Protein AF-A0A438FRX2-F1 (afdb_monomer_lite)

Radius of gyration: 39.63 Å; chains: 1; bounding box: 83×48×105 Å

Foldseek 3Di:
DPDPCLVVDDPVVNVVVVVVVVVVVVVPPDDPPVPVPDPDDDDDDDDDDDPDPVVVVVVVVVVVVVVVVVVVVVVVVVVVVVVVPPPPPQQQQPPPSHSPDHVVPDPCVVVVVVVVVVVVVVVPPDDDDPPPPPPPPPDPVQCPPPVDDDDDDDD

Sequence (155 aa):
MCGEDFMSKNPKEAMDFLNYVAKVSRGWDEPNVREVGRMKSQPNAKSGMYVLNEDMDIKAKVVATARRLEELEMKKVQEVQAISETPVQAMPCSICQCYEHLVDECPTIPTVREMFGDQANVIGQFKPNNNASYGKTYNSNWRNHPNFSWKSKPP

Organism: Vitis vinifera (NCBI:txid29760)

pLDDT: mean 70.82, std 16.23, range [41.81, 96.75]

Structure (mmCIF, N/CA/C/O backbone):
data_AF-A0A438FRX2-F1
#
_entry.id   AF-A0A438FRX2-F1
#
loop_
_atom_site.group_PDB
_atom_site.id
_atom_site.type_symbol
_atom_site.label_atom_id
_atom_site.label_alt_id
_atom_site.label_comp_id
_atom_site.label_asym_id
_atom_site.label_entity_id
_atom_site.label_seq_id
_atom_site.pdbx_PDB_ins_code
_atom_site.Cartn_x
_atom_site.Cartn_y
_atom_site.Cartn_z
_atom_site.occupancy
_atom_site.B_iso_or_equiv
_atom_site.auth_seq_id
_atom_site.auth_comp_id
_atom_site.auth_asym_id
_atom_site.auth_atom_id
_atom_site.pdbx_PDB_model_num
ATOM 1 N N . MET A 1 1 ? 28.185 4.709 -7.072 1.00 50.03 1 MET A N 1
ATOM 2 C CA . MET A 1 1 ? 28.459 3.269 -6.890 1.00 50.03 1 MET A CA 1
ATOM 3 C C . MET A 1 1 ? 28.938 3.048 -5.466 1.00 50.03 1 MET A C 1
ATOM 5 O O . MET A 1 1 ? 30.134 3.046 -5.227 1.00 50.03 1 MET A O 1
ATOM 9 N N . CYS A 1 2 ? 28.016 2.898 -4.523 1.00 54.47 2 CYS A N 1
ATOM 10 C CA . CYS A 1 2 ? 28.329 2.315 -3.221 1.00 54.47 2 CYS A CA 1
ATOM 11 C C . CYS A 1 2 ? 27.453 1.073 -3.121 1.00 54.47 2 CYS A C 1
ATOM 13 O O . CYS A 1 2 ? 26.373 1.116 -2.546 1.00 54.47 2 CYS A O 1
ATOM 15 N N . GLY A 1 3 ? 27.874 0.021 -3.832 1.00 55.25 3 GLY A N 1
ATOM 16 C CA . GLY A 1 3 ? 27.325 -1.313 -3.623 1.00 55.25 3 GLY A CA 1
ATOM 17 C C . GLY A 1 3 ? 27.650 -1.723 -2.193 1.00 55.25 3 GLY A C 1
ATOM 18 O O . GLY A 1 3 ? 28.761 -1.477 -1.725 1.00 55.25 3 GLY A O 1
ATOM 19 N N . GLU A 1 4 ? 26.657 -2.276 -1.516 1.00 58.38 4 GLU A N 1
ATOM 20 C CA . GLU A 1 4 ? 26.483 -2.403 -0.062 1.00 58.38 4 GLU A CA 1
ATOM 21 C C . GLU A 1 4 ? 27.557 -3.214 0.696 1.00 58.38 4 GLU A C 1
ATOM 23 O O . GLU A 1 4 ? 27.390 -3.506 1.873 1.00 58.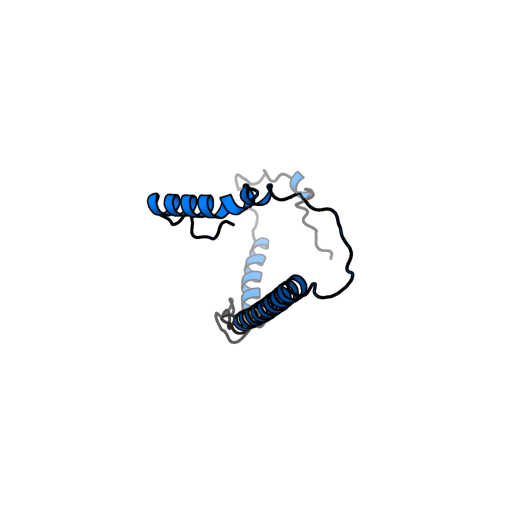38 4 GLU A O 1
ATOM 28 N N . ASP A 1 5 ? 28.686 -3.545 0.070 1.00 70.00 5 ASP A N 1
ATOM 29 C CA . ASP A 1 5 ? 29.664 -4.511 0.576 1.00 70.00 5 ASP A CA 1
ATOM 30 C C . ASP A 1 5 ? 31.090 -3.941 0.728 1.00 70.00 5 ASP A C 1
ATOM 32 O O . ASP A 1 5 ? 32.059 -4.684 0.830 1.00 70.00 5 ASP A O 1
ATOM 36 N N . PHE A 1 6 ? 31.280 -2.616 0.701 1.00 75.06 6 PHE A N 1
ATOM 37 C CA . PHE A 1 6 ? 32.601 -2.033 1.001 1.00 75.06 6 PHE A CA 1
ATOM 38 C C . PHE A 1 6 ? 32.855 -1.931 2.512 1.00 75.06 6 PHE A C 1
ATOM 40 O O . PHE A 1 6 ? 33.940 -2.259 2.982 1.00 75.06 6 PHE A O 1
ATOM 47 N N . MET A 1 7 ? 31.840 -1.516 3.277 1.00 77.06 7 MET A N 1
ATOM 48 C CA . MET A 1 7 ? 31.951 -1.264 4.724 1.00 77.06 7 MET A CA 1
ATOM 49 C C . MET A 1 7 ? 32.064 -2.552 5.562 1.00 77.06 7 MET A C 1
ATOM 51 O O . MET A 1 7 ? 32.405 -2.490 6.738 1.00 77.06 7 MET A O 1
ATOM 55 N N . SER A 1 8 ? 31.789 -3.708 4.958 1.00 84.88 8 SER A N 1
ATOM 56 C CA . SER A 1 8 ? 31.920 -5.060 5.519 1.00 84.88 8 SER A CA 1
ATOM 57 C C . SER A 1 8 ? 33.310 -5.679 5.303 1.00 84.88 8 SER A C 1
ATOM 59 O O . SER A 1 8 ? 33.594 -6.735 5.870 1.00 84.88 8 SER A O 1
ATOM 61 N N . LYS A 1 9 ? 34.187 -5.058 4.498 1.00 83.81 9 LYS A N 1
ATOM 62 C CA . LYS A 1 9 ? 35.515 -5.604 4.169 1.00 83.81 9 LYS A CA 1
ATOM 63 C C . LYS A 1 9 ? 36.529 -5.326 5.266 1.00 83.81 9 LYS A C 1
ATOM 65 O O . LYS A 1 9 ? 36.537 -4.265 5.888 1.00 83.81 9 LYS A O 1
ATOM 70 N N . ASN A 1 10 ? 37.451 -6.265 5.457 1.00 89.81 10 ASN A N 1
ATOM 71 C CA . ASN A 1 10 ? 38.614 -6.008 6.298 1.00 89.81 10 ASN A CA 1
ATOM 72 C C . ASN A 1 10 ? 39.563 -4.989 5.620 1.00 89.81 10 ASN A C 1
ATOM 74 O O . ASN A 1 10 ? 39.489 -4.783 4.405 1.00 89.81 10 ASN A O 1
ATOM 78 N N . PRO A 1 11 ? 40.485 -4.352 6.366 1.00 88.00 11 PRO A N 1
ATOM 79 C CA . PRO A 1 11 ? 41.326 -3.282 5.821 1.00 88.00 11 PRO A CA 1
ATOM 80 C C . PRO A 1 11 ? 42.165 -3.682 4.598 1.00 88.00 11 PRO A C 1
ATOM 82 O O . PRO A 1 11 ? 42.434 -2.847 3.737 1.00 88.00 11 PRO A O 1
ATOM 85 N N . LYS A 1 12 ? 42.569 -4.955 4.497 1.00 86.94 12 LYS A N 1
ATOM 86 C CA . LYS A 1 12 ? 43.372 -5.457 3.376 1.00 86.94 12 LYS A CA 1
ATOM 87 C C . LYS A 1 12 ? 42.525 -5.601 2.112 1.00 86.94 12 LYS A C 1
ATOM 89 O O . LYS A 1 12 ? 42.897 -5.087 1.064 1.00 86.94 12 LYS A O 1
ATOM 94 N N . GLU A 1 13 ? 41.356 -6.216 2.236 1.00 87.88 13 GLU A N 1
ATOM 95 C CA . GLU A 1 13 ? 40.396 -6.383 1.141 1.00 87.88 13 GLU A CA 1
ATOM 96 C C . GLU A 1 13 ? 39.827 -5.050 0.655 1.00 87.88 13 GLU A C 1
ATOM 98 O O . GLU A 1 13 ? 39.637 -4.856 -0.545 1.00 87.88 13 GLU A O 1
ATOM 103 N N . ALA A 1 14 ? 39.585 -4.110 1.572 1.00 89.75 14 ALA A N 1
ATOM 104 C CA . ALA A 1 14 ? 39.171 -2.759 1.222 1.00 89.75 14 ALA A CA 1
ATOM 105 C C . ALA A 1 14 ? 40.250 -2.054 0.387 1.00 89.75 14 ALA A C 1
ATOM 107 O O . ALA A 1 14 ? 39.939 -1.429 -0.628 1.00 89.75 14 ALA A O 1
ATOM 108 N N . MET A 1 15 ? 41.523 -2.201 0.765 1.00 89.38 15 MET A N 1
ATOM 109 C CA . MET A 1 15 ? 42.634 -1.624 0.012 1.00 89.38 15 MET A CA 1
ATOM 110 C C . MET A 1 15 ? 42.812 -2.290 -1.359 1.00 89.38 15 MET A C 1
ATOM 112 O O . MET A 1 15 ? 43.004 -1.597 -2.357 1.00 89.38 15 MET A O 1
ATOM 116 N N . ASP A 1 16 ? 42.682 -3.614 -1.442 1.00 89.75 16 ASP A N 1
ATOM 117 C CA . ASP A 1 16 ? 42.734 -4.349 -2.711 1.00 89.75 16 ASP A CA 1
ATOM 118 C C . ASP A 1 16 ? 41.585 -3.949 -3.649 1.00 89.75 16 ASP A C 1
ATOM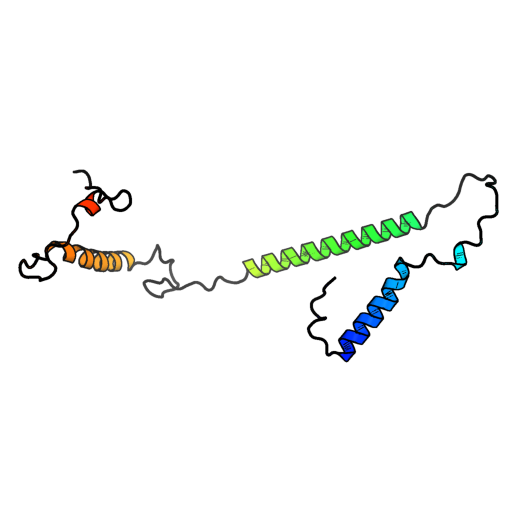 120 O O . ASP A 1 16 ? 41.793 -3.761 -4.851 1.00 89.75 16 ASP A O 1
ATOM 124 N N . PHE A 1 17 ? 40.388 -3.721 -3.102 1.00 88.06 17 PHE A N 1
ATOM 125 C CA . PHE A 1 17 ? 39.248 -3.199 -3.851 1.00 88.06 17 PHE A CA 1
ATOM 126 C C . PHE A 1 17 ? 39.507 -1.783 -4.379 1.00 88.06 17 PHE A C 1
ATOM 128 O O . PHE A 1 17 ? 39.280 -1.516 -5.559 1.00 88.06 17 PHE A O 1
ATOM 135 N N . LEU A 1 18 ? 40.035 -0.882 -3.545 1.00 86.75 18 LEU A N 1
ATOM 136 C CA . LEU A 1 18 ? 40.403 0.470 -3.976 1.00 86.75 18 LEU A CA 1
ATOM 137 C C . LEU A 1 18 ? 41.494 0.446 -5.054 1.00 86.75 18 LEU A C 1
ATOM 139 O O . LEU A 1 18 ? 41.409 1.200 -6.021 1.00 86.75 18 LEU A O 1
ATOM 143 N N . ASN A 1 19 ? 42.472 -0.456 -4.949 1.00 84.19 19 ASN A N 1
ATOM 144 C CA . ASN A 1 19 ? 43.504 -0.651 -5.969 1.00 84.19 19 ASN A CA 1
ATOM 145 C C . ASN A 1 19 ? 42.920 -1.164 -7.292 1.00 84.19 19 ASN A C 1
ATOM 147 O O . ASN A 1 19 ? 43.312 -0.699 -8.365 1.00 84.19 19 ASN A O 1
ATOM 151 N N . TYR A 1 20 ? 41.965 -2.095 -7.230 1.00 85.69 20 TYR A N 1
ATOM 152 C CA . TYR A 1 20 ? 41.238 -2.578 -8.400 1.00 85.69 20 TYR A CA 1
ATOM 153 C C . TYR A 1 20 ? 40.453 -1.447 -9.073 1.00 85.69 20 TYR A C 1
ATOM 155 O O . TYR A 1 20 ? 40.623 -1.216 -10.270 1.00 85.69 20 TYR A O 1
ATOM 163 N N . VAL A 1 21 ? 39.675 -0.681 -8.304 1.00 83.88 21 VAL A N 1
ATOM 164 C CA . VAL A 1 21 ? 38.929 0.479 -8.812 1.00 83.88 21 VAL A CA 1
ATOM 165 C C . VAL A 1 21 ? 39.883 1.509 -9.417 1.00 83.88 21 VAL A C 1
ATOM 167 O O . VAL A 1 21 ? 39.677 1.934 -10.547 1.00 83.88 21 VAL A O 1
ATOM 170 N N . ALA A 1 22 ? 40.986 1.843 -8.745 1.00 80.81 22 ALA A N 1
ATOM 171 C CA . ALA A 1 22 ? 41.989 2.775 -9.259 1.00 80.81 22 ALA A CA 1
ATOM 172 C C . ALA A 1 22 ? 42.684 2.274 -10.538 1.00 80.81 22 ALA A C 1
ATOM 174 O O . ALA A 1 22 ? 43.141 3.081 -11.344 1.00 80.81 22 ALA A O 1
ATOM 175 N N . LYS A 1 23 ? 42.795 0.958 -10.747 1.00 75.38 23 LYS A N 1
ATOM 176 C CA . LYS A 1 23 ? 43.335 0.378 -11.985 1.00 75.38 23 LYS A CA 1
ATOM 177 C C . LYS A 1 23 ? 42.317 0.423 -13.124 1.00 75.38 23 LYS A C 1
ATOM 179 O O . LYS A 1 23 ? 42.695 0.705 -14.255 1.00 75.38 23 LYS A O 1
ATOM 184 N N . VAL A 1 24 ? 41.045 0.171 -12.826 1.00 73.12 24 VAL A N 1
ATOM 185 C CA . VAL A 1 24 ? 39.947 0.183 -13.804 1.00 73.12 24 VAL A CA 1
ATOM 186 C C . VAL A 1 24 ? 39.572 1.614 -14.214 1.00 73.12 24 VAL A C 1
ATOM 188 O O . VAL A 1 24 ? 39.273 1.857 -15.380 1.00 73.12 24 VAL A O 1
ATOM 191 N N . SER A 1 25 ? 39.664 2.584 -13.301 1.00 69.75 25 SER A N 1
ATOM 192 C CA . SER A 1 25 ? 39.332 3.991 -13.570 1.00 69.75 25 SER A CA 1
ATOM 193 C C . SER A 1 25 ? 40.356 4.723 -14.444 1.00 69.75 25 SER A C 1
ATOM 195 O O . SER A 1 25 ? 39.991 5.683 -15.114 1.00 69.75 25 SER A O 1
ATOM 197 N N . ARG A 1 26 ? 41.612 4.253 -14.526 1.00 61.44 26 ARG A N 1
ATOM 198 C CA . ARG A 1 26 ? 42.643 4.841 -15.413 1.00 61.44 26 ARG A CA 1
ATOM 199 C C . ARG A 1 26 ? 42.305 4.756 -16.902 1.00 61.44 26 ARG A C 1
ATOM 201 O O . ARG A 1 26 ? 42.911 5.464 -17.693 1.00 61.44 26 ARG A O 1
ATOM 208 N N . GLY A 1 27 ? 41.330 3.931 -17.288 1.00 57.78 27 GLY A N 1
ATOM 209 C CA . GLY A 1 27 ? 40.844 3.874 -18.667 1.00 57.78 27 GLY A CA 1
ATOM 210 C C . GLY A 1 27 ? 40.070 5.116 -19.127 1.00 57.78 27 GLY A C 1
ATOM 211 O O . GLY A 1 27 ? 39.802 5.222 -20.318 1.00 57.78 27 GLY A O 1
ATOM 212 N N . TRP A 1 28 ? 39.704 6.031 -18.218 1.00 55.62 28 TRP A N 1
ATOM 213 C CA . TRP A 1 28 ? 38.909 7.225 -18.542 1.00 55.62 28 TRP A CA 1
ATOM 214 C C . TRP A 1 28 ? 39.716 8.533 -18.612 1.00 55.62 28 TRP A C 1
ATOM 216 O O . TRP A 1 28 ? 39.291 9.438 -19.324 1.00 55.62 28 TRP A O 1
ATOM 226 N N . ASP A 1 29 ? 40.873 8.625 -17.942 1.00 61.03 29 ASP A N 1
ATOM 227 C CA . ASP A 1 29 ? 41.679 9.863 -17.871 1.00 61.03 29 ASP A CA 1
ATOM 228 C C . ASP A 1 29 ? 42.921 9.871 -18.783 1.00 61.03 29 ASP A C 1
ATOM 230 O O . ASP A 1 29 ? 43.522 10.924 -18.994 1.00 61.03 29 ASP A O 1
ATOM 234 N N . GLU A 1 30 ? 43.316 8.731 -19.357 1.00 53.47 30 GLU A N 1
ATOM 235 C CA . GLU A 1 30 ? 44.431 8.662 -20.308 1.00 53.47 30 GLU A CA 1
ATOM 236 C C . GLU A 1 30 ? 43.888 8.539 -21.741 1.00 53.47 30 GLU A C 1
ATOM 238 O O . GLU A 1 30 ? 43.432 7.461 -22.138 1.00 53.47 30 GLU A O 1
ATOM 243 N N . PRO A 1 31 ? 43.953 9.602 -22.570 1.00 51.22 31 PRO A N 1
ATOM 244 C CA . PRO A 1 31 ? 43.842 9.406 -24.002 1.00 51.22 31 PRO A CA 1
ATOM 245 C C . PRO A 1 31 ? 44.981 8.469 -24.397 1.00 51.22 31 PRO A C 1
ATOM 247 O O . PRO A 1 31 ? 46.138 8.729 -24.075 1.00 51.22 31 PRO A O 1
ATOM 250 N N . ASN A 1 32 ? 44.657 7.371 -25.075 1.00 52.47 32 ASN A N 1
ATOM 251 C CA . ASN A 1 32 ? 45.618 6.428 -25.631 1.00 52.47 32 ASN A CA 1
ATOM 252 C C . ASN A 1 32 ? 46.717 7.183 -26.412 1.00 52.47 32 ASN A C 1
ATOM 254 O O . ASN A 1 32 ? 46.546 7.528 -27.580 1.00 52.47 32 ASN A O 1
ATOM 258 N N . VAL A 1 33 ? 47.867 7.448 -25.779 1.00 47.62 33 VAL A N 1
ATOM 259 C CA . VAL A 1 33 ? 48.975 8.226 -26.374 1.00 47.62 33 VAL A CA 1
ATOM 260 C C . VAL A 1 33 ? 49.529 7.534 -27.626 1.00 47.62 33 VAL A C 1
ATOM 262 O O . VAL A 1 33 ? 50.169 8.168 -28.463 1.00 47.62 33 VAL A O 1
ATOM 265 N N . ARG A 1 34 ? 49.226 6.243 -27.829 1.00 51.62 34 ARG A N 1
ATOM 266 C CA . ARG A 1 34 ? 49.597 5.523 -29.052 1.00 51.62 34 ARG A CA 1
ATOM 267 C C . ARG A 1 34 ? 48.783 5.931 -30.284 1.00 51.62 34 ARG A C 1
ATOM 269 O O . ARG A 1 34 ? 49.165 5.543 -31.384 1.00 51.62 34 ARG A O 1
ATOM 276 N N . GLU A 1 35 ? 47.727 6.733 -30.139 1.00 47.31 35 GLU A N 1
ATOM 277 C CA . GLU A 1 35 ? 46.839 7.113 -31.247 1.00 47.31 35 GLU A CA 1
ATOM 278 C C . GLU A 1 35 ? 46.954 8.582 -31.687 1.00 47.31 35 GLU A C 1
ATOM 280 O O . GLU A 1 35 ? 46.392 8.970 -32.706 1.00 47.31 35 GLU A O 1
ATOM 285 N N . VAL A 1 36 ? 47.757 9.403 -31.001 1.00 48.25 36 VAL A N 1
ATOM 286 C CA . VAL A 1 36 ? 47.969 10.819 -31.383 1.00 48.25 36 VAL A CA 1
ATOM 287 C C . VAL A 1 36 ? 49.011 10.961 -32.514 1.00 48.25 36 VAL A C 1
ATOM 289 O O . VAL A 1 36 ? 49.216 12.033 -33.078 1.00 48.25 36 VAL A O 1
ATOM 292 N N . GLY A 1 37 ? 49.656 9.861 -32.916 1.00 51.25 37 GLY A N 1
ATOM 293 C CA . GLY A 1 37 ? 50.725 9.850 -33.918 1.00 51.25 37 GLY A CA 1
ATOM 294 C C . GLY A 1 37 ? 50.297 9.747 -35.387 1.00 51.25 37 GLY A C 1
ATOM 295 O O . GLY A 1 37 ? 51.173 9.687 -36.249 1.00 51.25 37 GLY A O 1
ATOM 296 N N . ARG A 1 38 ? 49.000 9.695 -35.727 1.00 50.59 38 ARG A N 1
ATOM 297 C CA . ARG A 1 38 ? 48.576 9.411 -37.116 1.00 50.59 38 ARG A CA 1
ATOM 298 C C . ARG A 1 38 ? 47.554 10.389 -37.694 1.00 50.59 38 ARG A C 1
ATOM 300 O O . ARG A 1 38 ? 46.632 9.993 -38.394 1.00 50.59 38 ARG A O 1
ATOM 307 N N . MET A 1 39 ? 47.777 11.687 -37.514 1.00 47.81 39 MET A N 1
ATOM 308 C CA . MET A 1 39 ? 47.192 12.709 -38.392 1.00 47.81 39 MET A CA 1
ATOM 309 C C . MET A 1 39 ? 48.132 12.998 -39.570 1.00 47.81 39 MET A C 1
ATOM 311 O O . MET A 1 39 ? 48.792 14.030 -39.626 1.00 47.81 39 MET A O 1
ATOM 315 N N . LYS A 1 40 ? 48.194 12.069 -40.530 1.00 51.53 40 LYS A N 1
ATOM 316 C CA . LYS A 1 40 ? 48.610 12.360 -41.911 1.00 51.53 40 LYS A CA 1
ATOM 317 C C . LYS A 1 40 ? 47.854 11.459 -42.882 1.00 51.53 40 LYS A C 1
ATOM 319 O O . LYS A 1 40 ? 48.280 10.337 -43.125 1.00 51.53 40 LYS A O 1
ATOM 324 N N . SER A 1 41 ? 46.782 11.991 -43.461 1.00 50.59 41 SER A N 1
ATOM 325 C CA . SER A 1 41 ? 46.560 11.982 -44.914 1.00 50.59 41 SER A CA 1
ATOM 326 C C . SER A 1 41 ? 45.251 12.699 -45.247 1.00 50.59 41 SER A C 1
ATOM 328 O O . SER A 1 41 ? 44.206 12.378 -44.691 1.00 50.59 41 SER A O 1
ATOM 330 N N . GLN A 1 42 ? 45.351 13.664 -46.160 1.00 42.97 42 GLN A N 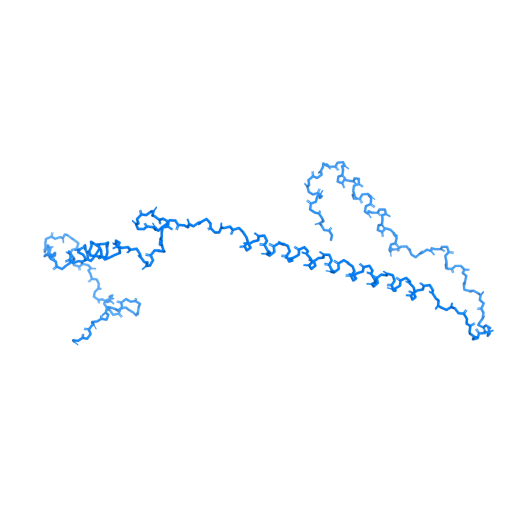1
ATOM 331 C CA . GLN A 1 42 ? 44.272 14.335 -46.892 1.00 42.97 42 GLN A CA 1
ATOM 332 C C . GLN A 1 42 ? 43.076 13.424 -47.240 1.00 42.97 42 GLN A C 1
ATOM 334 O O . GLN A 1 42 ? 43.279 12.239 -47.520 1.00 42.97 42 GLN A O 1
ATOM 339 N N . PRO A 1 43 ? 41.851 13.981 -47.324 1.00 52.81 43 PRO A N 1
ATOM 340 C CA . PRO A 1 43 ? 40.671 13.230 -47.710 1.00 52.81 43 PRO A CA 1
ATOM 341 C C . PRO A 1 43 ? 40.742 12.969 -49.212 1.00 52.81 43 PRO A C 1
ATOM 343 O O . PRO A 1 43 ? 40.814 13.906 -50.007 1.00 52.81 43 PRO A O 1
ATOM 346 N N . ASN A 1 44 ? 40.735 11.700 -49.607 1.00 42.72 44 ASN A N 1
ATOM 347 C CA . ASN A 1 44 ? 40.531 11.344 -51.000 1.00 42.72 44 ASN A CA 1
ATOM 348 C C . ASN A 1 44 ? 39.306 10.445 -51.120 1.00 42.72 44 ASN A C 1
ATOM 350 O O . ASN A 1 44 ? 39.071 9.557 -50.304 1.00 42.72 44 ASN A O 1
ATOM 354 N N . ALA A 1 45 ? 38.501 10.778 -52.118 1.00 50.62 45 ALA A N 1
ATOM 355 C CA . ALA A 1 45 ? 37.142 10.328 -52.325 1.00 50.62 45 ALA A CA 1
ATOM 356 C C . ALA A 1 45 ? 36.967 8.801 -52.284 1.00 50.62 45 ALA A C 1
ATOM 358 O O . ALA A 1 45 ? 37.725 8.069 -52.919 1.00 50.62 45 ALA A O 1
ATOM 359 N N . LYS A 1 46 ? 35.884 8.360 -51.632 1.00 46.44 46 LYS A N 1
ATOM 360 C CA . LYS A 1 46 ? 34.894 7.412 -52.173 1.00 46.44 46 LYS A CA 1
ATOM 361 C C . LYS A 1 46 ? 33.705 7.326 -51.219 1.00 46.44 46 LYS A C 1
ATOM 363 O O . LYS A 1 46 ? 33.787 6.787 -50.123 1.00 46.44 46 LYS A O 1
ATOM 368 N N . SER A 1 47 ? 32.606 7.920 -51.667 1.00 53.19 47 SER A N 1
ATOM 369 C CA . SER A 1 47 ? 31.270 7.661 -51.151 1.00 53.19 47 SER A CA 1
ATOM 370 C C . SER A 1 47 ? 30.962 6.163 -51.265 1.00 53.19 47 SER A C 1
ATOM 372 O O . SER A 1 47 ? 31.140 5.590 -52.341 1.00 53.19 47 SER A O 1
ATOM 374 N N . GLY A 1 48 ? 30.483 5.563 -50.175 1.00 61.97 48 GLY A N 1
ATOM 375 C CA . GLY A 1 48 ? 29.779 4.283 -50.189 1.00 61.97 48 GLY A CA 1
ATOM 376 C C . GLY A 1 48 ? 30.522 3.092 -49.580 1.00 61.97 48 GLY A C 1
ATOM 377 O O . GLY A 1 48 ? 31.660 2.804 -49.937 1.00 61.97 48 GLY A O 1
ATOM 378 N N . MET A 1 49 ? 29.761 2.350 -48.764 1.00 47.53 49 MET A N 1
ATOM 379 C CA . MET A 1 49 ? 29.949 0.966 -48.296 1.00 47.53 49 MET A CA 1
ATOM 380 C C . MET A 1 49 ? 30.543 0.772 -46.879 1.00 47.53 49 MET A C 1
ATOM 382 O O . MET A 1 49 ? 31.741 0.607 -46.691 1.00 47.53 49 MET A O 1
ATOM 386 N N . TYR A 1 50 ? 29.612 0.682 -45.913 1.00 57.72 50 TYR A N 1
ATOM 387 C CA . TYR A 1 50 ? 29.700 0.093 -44.561 1.00 57.72 50 TYR A CA 1
ATOM 388 C C . TYR A 1 50 ? 30.091 0.985 -43.368 1.00 57.72 50 TYR A C 1
ATOM 390 O O . TYR A 1 50 ? 31.183 0.892 -42.819 1.00 57.72 50 TYR A O 1
ATOM 398 N N . VAL A 1 51 ? 29.095 1.716 -42.849 1.00 61.81 51 VAL A N 1
ATOM 399 C CA . VAL A 1 51 ? 28.956 1.986 -41.405 1.00 61.81 51 VAL A CA 1
ATOM 400 C C . VAL A 1 51 ? 27.976 0.939 -40.859 1.00 61.81 51 VAL A C 1
ATOM 402 O O . VAL A 1 51 ? 26.771 1.118 -40.985 1.00 61.81 51 VAL A O 1
ATOM 405 N N . LEU A 1 52 ? 28.463 -0.208 -40.365 1.00 57.19 52 LEU A N 1
ATOM 406 C CA . LEU A 1 52 ? 27.593 -1.306 -39.888 1.00 57.19 52 LEU A CA 1
ATOM 407 C C . LEU A 1 52 ? 27.898 -1.823 -38.473 1.00 57.19 52 LEU A C 1
ATOM 409 O O . LEU A 1 52 ? 27.077 -2.548 -37.930 1.00 57.19 52 LEU A O 1
ATOM 413 N N . ASN A 1 53 ? 29.018 -1.468 -37.838 1.00 66.25 53 ASN A N 1
ATOM 414 C CA . ASN A 1 53 ? 29.340 -2.028 -36.515 1.00 66.25 53 ASN A CA 1
ATOM 415 C C . ASN A 1 53 ? 28.678 -1.281 -35.351 1.00 66.25 53 ASN A C 1
ATOM 417 O O . ASN A 1 53 ? 28.192 -1.921 -34.424 1.00 66.25 53 ASN A O 1
ATOM 421 N N . GLU A 1 54 ? 28.609 0.049 -35.405 1.00 73.50 54 GLU A N 1
ATOM 422 C CA . GLU A 1 54 ? 28.006 0.845 -34.328 1.00 73.50 54 GLU A CA 1
ATOM 423 C C . GLU A 1 54 ? 26.483 0.677 -34.273 1.00 73.50 54 GLU A C 1
ATOM 425 O O . GLU A 1 54 ? 25.941 0.503 -33.188 1.00 73.50 54 GLU A O 1
ATOM 430 N N . ASP A 1 55 ? 25.788 0.630 -35.418 1.00 79.75 55 ASP A N 1
ATOM 431 C CA . ASP A 1 55 ? 24.337 0.365 -35.458 1.00 79.75 55 ASP A CA 1
ATOM 432 C C . ASP A 1 55 ? 23.996 -1.022 -34.896 1.00 79.75 55 ASP A C 1
ATOM 434 O O . ASP A 1 55 ? 23.060 -1.164 -34.109 1.00 79.75 55 ASP A O 1
ATOM 438 N N . MET A 1 56 ? 24.789 -2.045 -35.239 1.00 85.00 56 MET A N 1
ATOM 439 C CA . MET A 1 56 ? 24.604 -3.394 -34.702 1.00 85.00 56 MET A CA 1
ATOM 440 C C . MET A 1 56 ? 24.889 -3.465 -33.199 1.00 85.00 56 MET A C 1
ATOM 442 O O . MET A 1 56 ? 24.132 -4.115 -32.479 1.00 85.00 56 MET A O 1
ATOM 446 N N . ASP A 1 57 ? 25.932 -2.787 -32.709 1.00 87.31 57 ASP A N 1
ATOM 447 C CA . ASP A 1 57 ? 26.242 -2.714 -31.276 1.00 87.31 57 ASP A CA 1
ATOM 448 C C . ASP A 1 57 ? 25.156 -1.954 -30.495 1.00 87.31 57 ASP A C 1
ATOM 450 O O . ASP A 1 57 ? 24.686 -2.418 -29.454 1.00 87.31 57 ASP A O 1
ATOM 454 N N . ILE A 1 58 ? 24.674 -0.827 -31.027 1.00 90.50 58 ILE A N 1
ATOM 455 C CA . ILE A 1 58 ? 23.565 -0.063 -30.442 1.00 90.50 58 ILE A CA 1
ATOM 456 C C . ILE A 1 58 ? 22.294 -0.915 -30.425 1.00 90.50 58 ILE A C 1
ATOM 458 O O . ILE A 1 58 ? 21.634 -1.013 -29.391 1.00 90.50 58 ILE A O 1
ATOM 462 N N . LYS A 1 59 ? 21.972 -1.597 -31.527 1.00 92.06 59 LYS A N 1
ATOM 463 C CA . LYS A 1 59 ? 20.824 -2.507 -31.607 1.00 92.06 59 LYS A CA 1
ATOM 464 C C . LYS A 1 59 ? 20.942 -3.649 -30.598 1.00 92.06 59 LYS A C 1
ATOM 466 O O . LYS A 1 59 ? 19.966 -3.956 -29.918 1.00 92.06 59 LYS A O 1
ATOM 471 N N . ALA A 1 60 ? 22.125 -4.239 -30.441 1.00 92.62 60 ALA A N 1
ATOM 472 C CA . ALA A 1 60 ? 22.365 -5.281 -29.447 1.00 92.62 60 ALA A CA 1
ATOM 473 C C . ALA A 1 60 ? 22.167 -4.759 -28.014 1.00 92.62 60 ALA A C 1
ATOM 475 O O . ALA A 1 60 ? 21.534 -5.430 -27.195 1.00 92.62 60 ALA A O 1
ATOM 476 N N . LYS A 1 61 ? 22.634 -3.540 -27.721 1.00 93.69 61 LYS A N 1
ATOM 477 C CA . LYS A 1 61 ? 22.417 -2.876 -26.428 1.00 93.69 61 LYS A CA 1
ATOM 478 C C . LYS A 1 61 ? 20.941 -2.582 -26.173 1.00 93.69 61 LYS A C 1
ATOM 480 O O . LYS A 1 61 ? 20.481 -2.845 -25.068 1.00 93.69 61 LYS A O 1
ATOM 485 N N . VAL A 1 62 ? 20.193 -2.125 -27.179 1.00 95.38 62 VAL A N 1
ATOM 486 C CA . VAL A 1 62 ? 18.739 -1.893 -27.082 1.00 95.38 62 VAL A CA 1
ATOM 487 C C . VAL A 1 62 ? 17.984 -3.199 -26.820 1.00 95.38 62 VAL A C 1
ATOM 489 O O . VAL A 1 62 ? 17.107 -3.249 -25.962 1.00 95.38 62 VAL A O 1
ATOM 492 N N . VAL A 1 63 ? 18.349 -4.289 -27.497 1.00 96.25 63 VAL A N 1
ATOM 493 C CA . VAL A 1 63 ? 17.756 -5.613 -27.239 1.00 96.25 63 VAL A CA 1
ATOM 494 C C . VAL A 1 63 ? 18.090 -6.098 -25.824 1.00 96.25 63 VAL A C 1
ATOM 496 O O . VAL A 1 63 ? 17.238 -6.660 -25.135 1.00 96.25 63 VAL A O 1
ATOM 499 N N . ALA A 1 64 ? 19.318 -5.865 -25.355 1.00 96.38 64 ALA A N 1
ATOM 500 C CA . ALA A 1 64 ? 19.724 -6.236 -24.005 1.00 96.38 64 ALA A CA 1
ATOM 501 C C . ALA A 1 64 ? 19.001 -5.415 -22.922 1.00 96.38 64 ALA A C 1
ATOM 503 O O . ALA A 1 64 ? 18.636 -5.975 -21.887 1.00 96.38 64 ALA A O 1
ATOM 504 N N . THR A 1 65 ? 18.771 -4.116 -23.138 1.00 96.50 65 THR A N 1
ATOM 505 C CA . THR A 1 65 ? 18.011 -3.279 -22.197 1.00 96.50 65 THR A CA 1
ATOM 506 C C . THR A 1 65 ? 16.530 -3.632 -22.191 1.00 96.50 65 THR A C 1
ATOM 508 O O . THR A 1 65 ? 15.961 -3.715 -21.105 1.00 96.50 65 THR A O 1
ATOM 511 N N . ALA A 1 66 ? 15.928 -3.920 -23.350 1.00 96.31 66 ALA A N 1
ATOM 512 C CA . ALA A 1 66 ? 14.543 -4.388 -23.439 1.00 96.31 66 ALA A CA 1
ATOM 513 C C . ALA A 1 66 ? 14.326 -5.674 -22.623 1.00 96.31 66 ALA A C 1
ATOM 515 O O . ALA A 1 66 ? 13.440 -5.723 -21.775 1.00 96.31 66 ALA A O 1
ATOM 516 N N . ARG A 1 67 ? 15.216 -6.668 -22.767 1.00 96.69 67 ARG A N 1
ATOM 517 C CA . ARG A 1 67 ? 15.149 -7.918 -21.987 1.00 96.69 67 ARG A CA 1
ATOM 518 C C . ARG A 1 67 ? 15.261 -7.687 -20.476 1.00 96.69 67 ARG A C 1
ATOM 520 O O . ARG A 1 67 ? 14.561 -8.327 -19.700 1.00 96.69 67 ARG A O 1
ATOM 527 N N . ARG A 1 68 ? 16.147 -6.781 -20.043 1.00 96.06 68 ARG A N 1
ATOM 528 C CA . ARG A 1 68 ? 16.292 -6.438 -18.615 1.00 96.06 68 ARG A CA 1
ATOM 529 C C . ARG A 1 68 ? 15.051 -5.733 -18.064 1.00 96.06 68 ARG A C 1
ATOM 531 O O . ARG A 1 68 ? 14.735 -5.916 -16.895 1.00 96.06 68 ARG A O 1
ATOM 538 N N . LEU A 1 69 ? 14.365 -4.940 -18.886 1.00 96.75 69 LEU A N 1
ATOM 539 C CA . LEU A 1 69 ? 13.103 -4.289 -18.528 1.00 96.75 69 LEU A CA 1
ATOM 540 C C . LEU A 1 69 ? 11.985 -5.315 -18.313 1.00 96.75 69 LEU A C 1
ATOM 542 O O . LEU A 1 69 ? 11.340 -5.274 -17.270 1.00 96.75 69 LEU A O 1
ATOM 546 N N . GLU A 1 70 ? 11.826 -6.268 -19.233 1.00 95.12 70 GLU A N 1
ATOM 547 C CA . GLU A 1 70 ? 10.848 -7.359 -19.101 1.00 95.12 70 GLU A CA 1
ATOM 548 C C . GLU A 1 70 ? 11.105 -8.206 -17.841 1.00 95.12 70 GLU A C 1
ATOM 550 O O . GLU A 1 70 ? 10.181 -8.522 -17.094 1.00 95.12 70 GLU A O 1
ATOM 555 N N . GLU A 1 71 ? 12.369 -8.530 -17.543 1.00 94.19 71 GLU A N 1
ATOM 556 C CA . GLU A 1 71 ? 12.731 -9.283 -16.334 1.00 94.19 71 GLU A CA 1
ATOM 557 C C . GLU A 1 71 ? 12.371 -8.527 -15.042 1.00 94.19 71 GLU A C 1
ATOM 559 O O . GLU A 1 71 ? 11.875 -9.123 -14.083 1.00 94.19 71 GLU A O 1
ATOM 564 N N . LEU A 1 72 ? 12.606 -7.211 -15.008 1.00 94.31 72 LEU A N 1
ATOM 565 C CA . LEU A 1 72 ? 12.243 -6.364 -13.870 1.00 94.31 72 LEU A CA 1
ATOM 566 C C . LEU A 1 72 ? 10.725 -6.230 -13.716 1.00 94.31 72 LEU A C 1
ATOM 568 O O . LEU A 1 72 ? 10.229 -6.226 -12.589 1.00 94.31 72 LEU A O 1
ATOM 572 N N . GLU A 1 73 ? 9.989 -6.147 -14.822 1.00 94.31 73 GLU A N 1
ATOM 573 C CA . GLU A 1 73 ? 8.529 -6.105 -14.805 1.00 94.31 73 GLU A CA 1
ATOM 574 C C . GLU A 1 73 ? 7.944 -7.408 -14.246 1.00 94.31 73 GLU A C 1
ATOM 576 O O . GLU A 1 73 ? 7.124 -7.359 -13.329 1.00 94.31 73 GLU A O 1
ATOM 581 N N . MET A 1 74 ? 8.442 -8.569 -14.687 1.00 92.50 74 MET A N 1
ATOM 582 C CA . MET A 1 74 ? 8.017 -9.863 -14.139 1.00 92.50 74 MET A CA 1
ATOM 583 C C . MET A 1 74 ? 8.330 -9.998 -12.643 1.00 92.50 74 MET A C 1
ATOM 585 O O . MET A 1 74 ? 7.476 -10.446 -11.877 1.00 92.50 74 MET A O 1
ATOM 589 N N . LYS A 1 75 ? 9.520 -9.566 -12.199 1.00 90.12 75 LYS A N 1
ATOM 590 C CA . LYS A 1 75 ? 9.896 -9.572 -10.773 1.00 90.12 75 LYS A CA 1
ATOM 591 C C . LYS A 1 75 ? 8.975 -8.691 -9.930 1.00 90.12 75 LYS A C 1
ATOM 593 O O . LYS A 1 75 ? 8.529 -9.124 -8.872 1.00 90.12 75 LYS A O 1
ATOM 598 N N . LYS A 1 76 ? 8.642 -7.490 -10.415 1.00 88.06 76 LYS A N 1
ATOM 599 C CA . LYS A 1 76 ? 7.704 -6.584 -9.738 1.00 88.06 76 LYS A CA 1
ATOM 600 C C . LYS A 1 76 ? 6.309 -7.199 -9.629 1.00 88.06 76 LYS A C 1
ATOM 602 O O . LYS A 1 76 ? 5.692 -7.105 -8.574 1.00 88.06 76 LYS A O 1
ATOM 607 N N . VAL A 1 77 ? 5.805 -7.820 -10.698 1.00 87.50 77 VAL A N 1
ATOM 608 C CA . VAL A 1 77 ? 4.497 -8.496 -10.674 1.00 87.50 77 VAL A CA 1
ATOM 609 C C . VAL A 1 77 ? 4.498 -9.634 -9.653 1.00 87.50 77 VAL A C 1
ATOM 611 O O . VAL A 1 77 ? 3.566 -9.733 -8.860 1.00 87.50 77 VAL A O 1
ATOM 614 N N . GLN A 1 78 ? 5.563 -10.438 -9.607 1.00 86.88 78 GLN A N 1
ATOM 615 C CA . GLN A 1 78 ? 5.696 -11.530 -8.642 1.00 86.88 78 GLN A CA 1
ATOM 616 C C . GLN A 1 78 ? 5.754 -11.035 -7.187 1.00 86.88 78 GLN A C 1
ATOM 618 O O . GLN A 1 78 ? 5.119 -11.625 -6.319 1.00 86.88 78 GLN A O 1
ATOM 623 N N . GLU A 1 79 ? 6.478 -9.949 -6.909 1.00 73.69 79 GLU A N 1
ATOM 624 C CA . GLU A 1 79 ? 6.545 -9.345 -5.572 1.00 73.69 79 GLU A CA 1
ATOM 625 C C . GLU A 1 79 ? 5.185 -8.784 -5.132 1.00 73.69 79 GLU A C 1
ATOM 627 O O . GLU A 1 79 ? 4.727 -9.054 -4.023 1.00 73.69 79 GLU A O 1
ATOM 632 N N . VAL A 1 80 ? 4.497 -8.061 -6.021 1.00 79.69 80 VAL A N 1
ATOM 633 C CA . VAL A 1 80 ? 3.147 -7.540 -5.757 1.00 79.69 80 VAL A CA 1
ATOM 634 C C . VAL A 1 80 ? 2.170 -8.681 -5.482 1.00 79.69 80 VAL A C 1
ATOM 636 O O . VAL A 1 80 ? 1.368 -8.596 -4.551 1.00 79.69 80 VAL A O 1
ATOM 639 N N . GLN A 1 81 ? 2.265 -9.765 -6.251 1.00 76.25 81 GLN A N 1
ATOM 640 C CA . GLN A 1 81 ? 1.434 -10.938 -6.041 1.00 76.25 81 GLN A CA 1
ATOM 641 C C . GLN A 1 81 ? 1.740 -11.618 -4.698 1.00 76.25 81 GLN A C 1
ATOM 643 O O . GLN A 1 81 ? 0.811 -11.904 -3.946 1.00 76.25 81 GLN A O 1
ATOM 648 N N . ALA A 1 82 ? 3.015 -11.763 -4.325 1.00 70.94 82 ALA A N 1
ATOM 649 C CA . ALA A 1 82 ? 3.410 -12.320 -3.030 1.00 70.94 82 ALA A CA 1
ATOM 650 C C . ALA A 1 82 ? 2.885 -11.499 -1.834 1.00 70.94 82 ALA A C 1
ATOM 652 O O . ALA A 1 82 ? 2.478 -12.077 -0.829 1.00 70.94 82 ALA A O 1
ATOM 653 N N . ILE A 1 83 ? 2.832 -10.166 -1.946 1.00 68.19 83 ILE A N 1
ATOM 654 C CA . ILE A 1 83 ? 2.244 -9.287 -0.917 1.00 68.19 83 ILE A CA 1
ATOM 655 C C . ILE A 1 83 ? 0.718 -9.450 -0.857 1.00 68.19 83 ILE A C 1
ATOM 657 O O . ILE A 1 83 ? 0.132 -9.449 0.223 1.00 68.19 83 ILE A O 1
ATOM 661 N N . SER A 1 84 ? 0.056 -9.610 -2.005 1.00 67.19 84 SER A N 1
ATOM 662 C CA . SER A 1 84 ? -1.396 -9.833 -2.038 1.00 67.19 84 SER A CA 1
ATOM 663 C C . SER A 1 84 ? -1.808 -11.204 -1.493 1.00 67.19 84 SER A C 1
ATOM 665 O O . SER A 1 84 ? -2.905 -11.349 -0.959 1.00 67.19 84 SER A O 1
ATOM 667 N N . GLU A 1 85 ? -0.920 -12.195 -1.602 1.00 62.91 85 GLU A N 1
ATOM 668 C CA . GLU A 1 85 ? -1.144 -13.568 -1.151 1.00 62.91 85 GLU A CA 1
ATOM 669 C C . GLU A 1 85 ? -0.713 -13.807 0.296 1.00 62.91 85 GLU A C 1
ATOM 671 O O . GLU A 1 85 ? -1.105 -14.827 0.860 1.00 62.91 85 GLU A O 1
ATOM 676 N N . THR A 1 86 ? 0.040 -12.899 0.938 1.00 59.31 86 THR A N 1
ATOM 677 C CA . THR A 1 86 ? 0.201 -12.983 2.394 1.00 59.31 86 THR A CA 1
ATOM 678 C C . THR A 1 86 ? -1.174 -12.824 3.032 1.00 59.31 86 THR A C 1
ATOM 680 O O . THR A 1 86 ? -1.747 -11.734 2.947 1.00 59.31 86 THR A O 1
ATOM 683 N N . PRO A 1 87 ? -1.732 -13.871 3.674 1.00 59.69 87 PRO A N 1
ATOM 684 C CA . PRO A 1 87 ? -2.954 -13.693 4.422 1.00 59.69 87 PRO A CA 1
ATOM 685 C C . PRO A 1 87 ? -2.613 -12.679 5.503 1.00 59.69 87 PRO A C 1
ATOM 687 O O . PRO A 1 87 ? -1.750 -12.935 6.348 1.00 59.69 87 PRO A O 1
ATOM 690 N N . VAL A 1 88 ? -3.255 -11.510 5.447 1.00 63.34 88 VAL A N 1
ATOM 691 C CA . VAL A 1 88 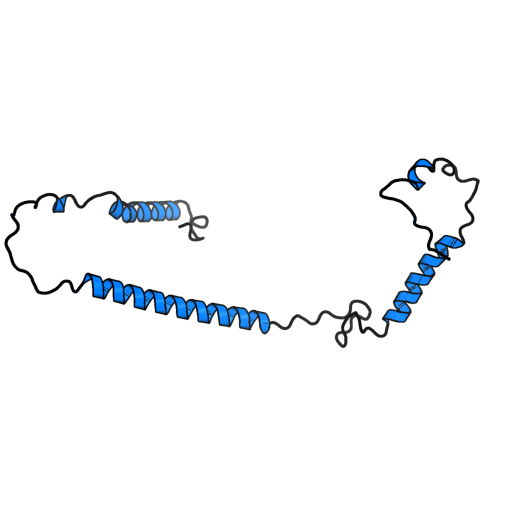? -3.352 -10.625 6.604 1.00 63.34 88 VAL A CA 1
ATOM 692 C C . VAL A 1 88 ? -3.788 -11.553 7.720 1.00 63.34 88 VAL A C 1
ATOM 694 O O . VAL A 1 88 ? -4.890 -12.096 7.645 1.00 63.34 88 VAL A O 1
ATOM 697 N N . GLN A 1 89 ? -2.883 -11.855 8.658 1.00 62.59 89 GLN A N 1
ATOM 698 C CA . GLN A 1 89 ? -3.214 -12.691 9.802 1.00 62.59 89 GLN A CA 1
ATOM 699 C C . GLN A 1 89 ? -4.473 -12.066 10.373 1.00 62.59 89 GLN A C 1
ATOM 701 O O . GLN A 1 89 ? -4.432 -10.900 10.771 1.00 62.59 89 GLN A O 1
ATOM 706 N N . ALA A 1 90 ? -5.599 -12.771 10.250 1.00 67.75 90 ALA A N 1
ATOM 707 C CA . ALA A 1 90 ? -6.892 -12.215 10.594 1.00 67.75 90 ALA A CA 1
ATOM 708 C C . ALA A 1 90 ? -6.758 -11.733 12.033 1.00 67.75 90 ALA A C 1
ATOM 710 O O . ALA A 1 90 ? -6.476 -12.535 12.910 1.00 67.75 90 ALA A O 1
ATOM 711 N N . MET A 1 91 ? -6.800 -10.427 12.277 1.00 79.75 91 MET A N 1
ATOM 712 C CA . MET A 1 91 ? -6.647 -9.936 13.639 1.00 79.75 91 MET A CA 1
ATOM 713 C C . MET A 1 91 ? -7.928 -10.307 14.380 1.00 79.75 91 MET A C 1
ATOM 715 O O . MET A 1 91 ? -9.009 -9.961 13.894 1.00 79.75 91 MET A O 1
ATOM 719 N N . PRO A 1 92 ? -7.845 -11.010 15.523 1.00 88.38 92 PRO A N 1
ATOM 720 C CA . PRO A 1 92 ? -9.041 -11.326 16.279 1.00 88.38 92 PRO A CA 1
ATOM 721 C C . PRO A 1 92 ? -9.707 -10.019 16.703 1.00 88.38 92 PRO A C 1
ATOM 723 O O . PRO A 1 92 ? -9.033 -9.035 17.025 1.00 88.38 92 PRO A O 1
ATOM 726 N N . CYS A 1 93 ? -11.035 -10.001 16.720 1.00 90.38 93 CYS A N 1
ATOM 727 C CA . CYS A 1 93 ? -11.790 -8.867 17.216 1.00 90.38 93 CYS A CA 1
ATOM 728 C C . CYS A 1 93 ? -11.289 -8.493 18.618 1.00 90.38 93 CYS A C 1
ATOM 730 O O . CYS A 1 93 ? -11.299 -9.310 19.534 1.00 90.38 93 CYS A O 1
ATOM 732 N N . SER A 1 94 ? -10.894 -7.239 18.816 1.00 88.19 94 SER A N 1
ATOM 733 C CA . SER A 1 94 ? -10.341 -6.746 20.083 1.00 88.19 94 SER A CA 1
ATOM 734 C C . SER A 1 94 ? -11.324 -6.773 21.263 1.00 88.19 94 SER A C 1
ATOM 736 O O . SER A 1 94 ? -10.901 -6.593 22.402 1.00 88.19 94 SER A O 1
ATOM 738 N N . ILE A 1 95 ? -12.616 -7.008 21.010 1.00 89.12 95 ILE A N 1
ATOM 739 C CA . ILE A 1 95 ? -13.679 -7.043 22.023 1.00 89.12 95 ILE A CA 1
ATOM 740 C C . ILE A 1 95 ? -13.875 -8.464 22.579 1.00 89.12 95 ILE A C 1
ATOM 742 O O . ILE A 1 95 ? -13.886 -8.647 23.792 1.00 89.12 95 ILE A O 1
ATOM 746 N N . CYS A 1 96 ? -14.019 -9.469 21.705 1.00 90.38 96 CYS A N 1
ATOM 747 C CA . CYS A 1 96 ? -14.263 -10.880 22.073 1.00 90.38 96 CYS A CA 1
ATOM 748 C C . CYS A 1 96 ? -13.033 -11.791 21.913 1.00 90.38 96 CYS A C 1
ATOM 750 O O . CYS A 1 96 ? -13.089 -12.950 22.311 1.00 90.38 96 CYS A O 1
ATOM 752 N N . GLN A 1 97 ? -11.962 -11.307 21.276 1.00 87.19 97 GLN A N 1
ATOM 753 C CA . GLN A 1 97 ? -10.794 -12.079 20.821 1.00 87.19 97 GLN A CA 1
ATOM 754 C C . GLN A 1 97 ? -11.119 -13.199 19.815 1.00 87.19 97 GLN A C 1
ATOM 756 O O . GLN A 1 97 ? -10.363 -14.157 19.668 1.00 87.19 97 GLN A O 1
ATOM 761 N N . CYS A 1 98 ? -12.235 -13.073 19.101 1.00 84.88 98 CYS A N 1
ATOM 762 C CA . CYS A 1 98 ? -12.717 -14.051 18.136 1.00 84.88 98 CYS A CA 1
ATOM 763 C C . CYS A 1 98 ? -12.409 -13.631 16.686 1.00 84.88 98 CYS A C 1
ATOM 765 O O . CYS A 1 98 ? -12.347 -12.441 16.387 1.00 84.88 98 CYS A O 1
ATOM 767 N N . TYR A 1 99 ? -12.188 -14.601 15.791 1.00 86.06 99 TYR A N 1
ATOM 768 C CA . TYR A 1 99 ? -11.789 -14.371 14.386 1.00 86.06 99 TYR A CA 1
ATOM 769 C C . TYR A 1 99 ? -12.979 -14.374 13.405 1.00 86.06 99 TYR A C 1
ATOM 771 O O . TYR A 1 99 ? -12.788 -14.187 12.208 1.00 86.06 99 TYR A O 1
ATOM 779 N N . GLU A 1 100 ? -14.197 -14.591 13.911 1.00 86.12 100 GLU A N 1
ATOM 780 C CA . GLU A 1 100 ? -15.420 -14.789 13.115 1.00 86.12 100 GLU A CA 1
ATOM 781 C C . GLU A 1 100 ? -15.977 -13.497 12.501 1.00 86.12 100 GLU A C 1
ATOM 783 O O . GLU A 1 100 ? -16.739 -13.546 11.541 1.00 86.12 100 GLU A O 1
ATOM 788 N N . HIS A 1 101 ? -15.634 -12.335 13.060 1.00 84.44 101 HIS A N 1
ATOM 789 C CA . HIS A 1 101 ? -16.175 -11.048 12.632 1.00 84.44 101 HIS A CA 1
ATOM 790 C C . HIS A 1 101 ? -15.162 -9.917 12.841 1.00 84.44 101 HIS A C 1
ATOM 792 O O . HIS A 1 101 ? -14.263 -9.996 13.685 1.00 84.44 101 HIS A O 1
ATOM 798 N N . LEU A 1 102 ? -15.344 -8.815 12.112 1.00 85.69 102 LEU A N 1
ATOM 799 C CA . LEU A 1 102 ? -14.599 -7.582 12.363 1.00 85.69 102 LEU A CA 1
ATOM 800 C C . LEU A 1 102 ? -15.032 -6.948 13.690 1.00 85.69 102 LEU A C 1
ATOM 802 O O . LEU A 1 102 ? -16.075 -7.276 14.259 1.00 85.69 102 LEU A O 1
ATOM 806 N N . VAL A 1 103 ? -14.222 -6.022 14.205 1.00 85.00 103 VAL A N 1
ATOM 807 C CA . VAL A 1 103 ? -14.535 -5.320 15.460 1.00 85.00 103 VAL A CA 1
ATOM 808 C C . VAL A 1 103 ? -15.867 -4.581 15.383 1.00 85.00 103 VAL A C 1
ATOM 810 O O . VAL A 1 103 ? -16.571 -4.570 16.385 1.00 85.00 103 VAL A O 1
ATOM 813 N N . ASP A 1 104 ? -16.235 -4.053 14.214 1.00 84.88 104 ASP A N 1
ATOM 814 C CA . ASP A 1 104 ? -17.467 -3.280 13.998 1.00 84.88 104 ASP A CA 1
ATOM 815 C C . ASP A 1 104 ? -18.748 -4.134 14.023 1.00 84.88 104 ASP A C 1
ATOM 817 O O . ASP A 1 104 ? -19.842 -3.608 14.218 1.00 84.88 104 ASP A O 1
ATOM 821 N N . GLU A 1 105 ? -18.617 -5.453 13.877 1.00 88.94 105 GLU A N 1
ATOM 822 C CA . GLU A 1 105 ? -19.733 -6.409 13.836 1.00 88.94 105 GLU A CA 1
ATOM 823 C C . GLU A 1 105 ? -19.827 -7.256 15.115 1.00 88.94 105 GLU A C 1
ATOM 825 O O . GLU A 1 105 ? -20.621 -8.193 15.199 1.00 88.94 105 GLU A O 1
ATOM 830 N N . CYS A 1 106 ? -19.021 -6.945 16.134 1.00 90.56 106 CYS A N 1
ATOM 831 C CA . CYS A 1 106 ? -18.961 -7.750 17.343 1.00 90.56 106 CYS A CA 1
ATOM 832 C C . CYS A 1 106 ? -20.290 -7.735 18.130 1.00 90.56 106 CYS A C 1
ATOM 834 O O . CYS A 1 106 ? -20.743 -6.669 18.561 1.00 90.56 106 CYS A O 1
ATOM 836 N N . PRO A 1 107 ? -20.888 -8.910 18.423 1.00 90.19 107 PRO A N 1
ATOM 837 C CA . PRO A 1 107 ? -22.158 -9.007 19.149 1.00 90.19 107 PRO A CA 1
ATOM 838 C C . PRO A 1 107 ? -22.125 -8.374 20.546 1.00 90.19 107 PRO A C 1
ATOM 840 O O . PRO A 1 107 ? -23.160 -7.981 21.076 1.00 90.19 107 PRO A O 1
ATOM 843 N N . THR A 1 108 ? -20.936 -8.264 21.141 1.00 87.69 108 THR A N 1
ATOM 844 C CA . THR A 1 108 ? -20.719 -7.727 22.491 1.00 87.69 108 THR A CA 1
ATOM 845 C C . THR A 1 108 ? -20.565 -6.197 22.513 1.00 87.69 108 THR A C 1
ATOM 847 O O . THR A 1 108 ? -20.521 -5.608 23.594 1.00 87.69 108 THR A O 1
ATOM 850 N N . ILE A 1 109 ? -20.514 -5.518 21.354 1.00 87.25 109 ILE A N 1
ATOM 851 C CA . ILE A 1 109 ? -20.404 -4.044 21.267 1.00 87.25 109 ILE A CA 1
ATOM 852 C C . ILE A 1 109 ? -21.460 -3.318 22.113 1.00 87.25 109 ILE A C 1
ATOM 854 O O . ILE A 1 109 ? -21.078 -2.391 22.833 1.00 87.25 109 ILE A O 1
ATOM 858 N N . PRO A 1 110 ? -22.762 -3.685 22.074 1.00 84.19 110 PRO A N 1
ATOM 859 C CA . PRO A 1 110 ? -23.782 -2.967 22.834 1.00 84.19 110 PRO A CA 1
ATOM 860 C C . PRO A 1 110 ? -23.520 -3.020 24.343 1.00 84.19 110 PRO A C 1
ATOM 862 O O . PRO A 1 110 ? -23.557 -1.984 25.002 1.00 84.19 110 PRO A O 1
ATOM 865 N N . THR A 1 111 ? -23.162 -4.195 24.866 1.00 82.00 111 THR A N 1
ATOM 866 C CA . THR A 1 111 ? -22.869 -4.410 26.290 1.00 82.00 111 THR A CA 1
ATOM 867 C C . THR A 1 111 ? -21.644 -3.618 26.740 1.00 82.00 111 THR A C 1
ATOM 869 O O . THR A 1 111 ? -21.671 -2.954 27.772 1.00 82.00 111 THR A O 1
ATOM 872 N N . VAL A 1 112 ? -20.570 -3.630 25.945 1.00 81.56 112 VAL A N 1
ATOM 873 C CA . VAL A 1 112 ? -19.348 -2.876 26.261 1.00 81.56 112 VAL A CA 1
ATOM 874 C C . VAL A 1 112 ? -19.619 -1.370 26.262 1.00 81.56 112 VAL A C 1
ATOM 876 O O . VAL A 1 112 ? -19.149 -0.653 27.145 1.00 81.56 112 VAL A O 1
ATOM 879 N N . ARG A 1 113 ? -20.421 -0.876 25.315 1.00 80.94 113 ARG A N 1
ATOM 880 C CA . ARG A 1 113 ? -20.810 0.538 25.244 1.00 80.94 113 ARG A CA 1
ATOM 881 C C . ARG A 1 113 ? -21.630 0.983 26.457 1.00 80.94 113 ARG A C 1
ATOM 883 O O . ARG A 1 113 ? -21.417 2.091 26.943 1.00 80.94 113 ARG A O 1
ATOM 890 N N . GLU A 1 114 ? -22.545 0.142 26.927 1.00 77.88 114 GLU A N 1
ATOM 891 C CA . GLU A 1 114 ? -23.364 0.392 28.119 1.00 77.88 114 GLU A CA 1
ATOM 892 C C . GLU A 1 114 ? -22.495 0.483 29.381 1.00 77.88 114 GLU A C 1
ATOM 894 O O . GLU A 1 114 ? -22.551 1.483 30.093 1.00 77.88 114 GLU A O 1
ATOM 899 N N . MET A 1 115 ? -21.572 -0.467 29.575 1.00 73.94 115 MET A N 1
ATOM 900 C CA . MET A 1 115 ? -20.642 -0.465 30.713 1.00 73.94 115 MET A CA 1
ATOM 901 C C . MET A 1 115 ? -19.761 0.795 30.778 1.00 73.94 115 MET A C 1
ATOM 903 O O . MET A 1 115 ? -19.522 1.334 31.861 1.00 73.94 115 MET A O 1
ATOM 907 N N . PHE A 1 116 ? -19.280 1.295 29.634 1.00 66.31 116 PHE A N 1
ATOM 908 C CA . PHE A 1 116 ? -18.522 2.552 29.585 1.00 66.31 116 PHE A CA 1
ATOM 909 C C . PHE A 1 116 ? -19.412 3.798 29.721 1.00 66.31 116 PHE A C 1
ATOM 911 O O . PHE A 1 116 ? -18.973 4.814 30.265 1.00 66.31 116 PHE A O 1
ATOM 918 N N . GLY A 1 117 ? -20.663 3.735 29.257 1.00 62.94 117 GLY A N 1
ATOM 919 C CA . GLY A 1 117 ? -21.651 4.800 29.435 1.00 62.94 117 GLY A CA 1
ATOM 920 C C . GLY A 1 117 ? -22.028 5.017 30.903 1.00 62.94 117 GLY A C 1
ATOM 921 O O . GLY A 1 117 ? -22.088 6.160 31.363 1.00 62.94 117 GLY A O 1
ATOM 922 N N . ASP A 1 118 ? -22.187 3.934 31.663 1.00 61.75 118 ASP A N 1
ATOM 923 C CA . ASP A 1 118 ? -22.527 3.982 33.088 1.00 61.75 118 ASP A CA 1
ATOM 924 C C . ASP A 1 118 ? -21.404 4.581 33.945 1.00 61.75 118 ASP A C 1
ATOM 926 O O . ASP A 1 118 ? -21.670 5.337 34.883 1.00 61.75 118 ASP A O 1
ATOM 930 N N . GLN A 1 119 ? -20.137 4.346 33.582 1.00 60.91 119 GLN A N 1
ATOM 931 C CA . GLN A 1 119 ? -18.994 5.000 34.232 1.00 60.91 119 GLN A CA 1
ATOM 932 C C . GLN A 1 119 ? -18.970 6.522 34.001 1.00 60.91 119 GLN A C 1
ATOM 934 O O . GLN A 1 119 ? -18.578 7.271 34.898 1.00 60.91 119 GLN A O 1
ATOM 939 N N . ALA A 1 120 ? -19.425 7.010 32.842 1.00 54.91 120 ALA A N 1
ATOM 940 C CA . ALA A 1 120 ? -19.485 8.447 32.552 1.00 54.91 120 ALA A CA 1
ATOM 941 C C . ALA A 1 120 ? -20.619 9.166 33.316 1.00 54.91 120 ALA A C 1
ATOM 943 O O . ALA A 1 120 ? -20.484 10.344 33.657 1.00 54.91 120 ALA A O 1
ATOM 944 N N . ASN A 1 121 ? -21.702 8.458 33.657 1.00 56.72 121 ASN A N 1
ATOM 945 C CA . ASN A 1 121 ? -22.825 9.005 34.429 1.00 56.72 121 ASN A CA 1
ATOM 946 C C . ASN A 1 121 ? -22.533 9.181 35.934 1.00 56.72 121 ASN A C 1
ATOM 948 O O . ASN A 1 121 ? -23.273 9.883 36.626 1.00 56.72 121 ASN A O 1
ATOM 952 N N . VAL A 1 122 ? -21.421 8.643 36.448 1.00 56.84 122 VAL A N 1
ATOM 953 C CA . VAL A 1 122 ? -20.976 8.862 37.841 1.00 56.84 122 VAL A CA 1
ATOM 954 C C . VAL A 1 122 ? -20.478 10.298 38.081 1.00 56.84 122 VAL A C 1
ATOM 956 O O . VAL A 1 122 ? -20.459 10.768 39.220 1.00 56.84 122 VAL A O 1
ATOM 959 N N . ILE A 1 123 ? -20.147 11.051 37.026 1.00 58.12 123 ILE A N 1
ATOM 960 C CA . ILE A 1 123 ? -19.636 12.430 37.145 1.00 58.12 123 ILE A CA 1
ATOM 961 C C . ILE A 1 123 ? -20.726 13.417 37.626 1.00 58.12 123 ILE A C 1
ATOM 963 O O . ILE A 1 123 ? -20.405 14.466 38.182 1.00 58.12 123 ILE A O 1
ATOM 967 N N . GLY A 1 124 ? -22.016 13.081 37.492 1.00 55.91 124 GLY A N 1
ATOM 968 C CA . GLY A 1 124 ? -23.132 13.961 37.874 1.00 55.91 124 GLY A CA 1
ATOM 969 C C . GLY A 1 124 ? -23.605 13.864 39.332 1.00 55.91 124 GLY A C 1
ATOM 970 O O . GLY A 1 124 ? -24.291 14.769 39.803 1.00 55.91 124 GLY A O 1
ATOM 971 N N . GLN A 1 125 ? -23.261 12.796 40.063 1.00 54.59 125 GLN A N 1
ATOM 972 C CA . GLN A 1 125 ? -23.736 12.573 41.444 1.00 54.59 125 GLN A CA 1
ATOM 973 C C . GLN A 1 125 ? -22.779 13.089 42.525 1.00 54.59 125 GLN A C 1
ATOM 975 O O . GLN A 1 125 ? -23.101 13.055 43.716 1.00 54.59 125 GLN A O 1
ATOM 980 N N . PHE A 1 126 ? -21.604 13.584 42.139 1.00 56.34 126 PHE A N 1
ATOM 981 C CA . PHE A 1 126 ? -20.619 14.061 43.096 1.00 56.34 126 PHE A CA 1
ATOM 982 C C . PHE A 1 126 ? -21.061 15.413 43.675 1.00 56.34 126 PHE A C 1
ATOM 984 O O . PHE A 1 126 ? -20.898 16.461 43.053 1.00 56.34 126 PHE A O 1
ATOM 991 N N . LYS A 1 127 ? -21.629 15.406 44.888 1.00 59.84 127 LYS A N 1
ATOM 992 C CA . LYS A 1 127 ? -21.796 16.633 45.679 1.00 59.84 127 LYS A CA 1
ATOM 993 C C . LYS A 1 127 ? -20.398 17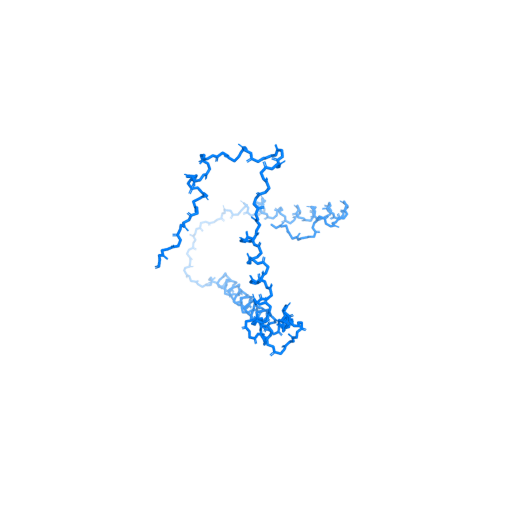.210 45.950 1.00 59.84 127 LYS A C 1
ATOM 995 O O . LYS A 1 127 ? -19.610 16.539 46.620 1.00 59.84 127 LYS A O 1
ATOM 1000 N N . PRO A 1 128 ? -20.060 18.422 45.475 1.00 55.97 128 PRO A N 1
ATOM 1001 C CA . PRO A 1 128 ? -18.765 19.013 45.778 1.00 55.97 128 PRO A CA 1
ATOM 1002 C C . PRO A 1 128 ? -18.642 19.231 47.292 1.00 55.97 128 PRO A C 1
ATOM 1004 O O . PRO A 1 128 ? -19.502 19.843 47.927 1.00 55.97 128 PRO A O 1
ATOM 1007 N N . ASN A 1 129 ? -17.578 18.688 47.883 1.00 55.22 129 ASN A N 1
ATOM 1008 C CA . ASN A 1 129 ? -17.248 18.895 49.288 1.00 55.22 129 ASN A CA 1
ATOM 1009 C C . ASN A 1 129 ? -16.724 20.329 49.478 1.00 55.22 129 ASN A C 1
ATOM 1011 O O . ASN A 1 129 ? -15.608 20.645 49.069 1.00 55.22 129 ASN A O 1
ATOM 1015 N N . ASN A 1 130 ? -17.511 21.180 50.137 1.00 57.19 130 ASN A N 1
ATOM 1016 C CA . ASN A 1 130 ? -17.148 22.572 50.426 1.00 57.19 130 ASN A CA 1
ATOM 1017 C C . ASN A 1 130 ? -15.965 22.731 51.409 1.00 57.19 130 ASN A C 1
ATOM 1019 O O . ASN A 1 130 ? -15.467 23.843 51.559 1.00 57.19 130 ASN A O 1
ATOM 1023 N N . ASN A 1 131 ? -15.493 21.649 52.041 1.00 58.66 131 ASN A N 1
ATOM 1024 C CA . ASN A 1 131 ? -14.347 21.642 52.960 1.00 58.66 131 ASN A CA 1
ATOM 1025 C C . ASN A 1 131 ? -13.030 21.182 52.303 1.00 58.66 131 ASN A C 1
ATOM 1027 O O . ASN A 1 131 ? -12.041 20.964 53.001 1.00 58.66 131 ASN A O 1
ATOM 1031 N N . ALA A 1 132 ? -12.981 21.003 50.979 1.00 52.50 132 ALA A N 1
ATOM 1032 C CA . ALA A 1 132 ? -11.731 20.680 50.296 1.00 52.50 132 ALA A CA 1
ATOM 1033 C C . ALA A 1 132 ? -10.782 21.898 50.292 1.00 52.50 132 ALA A C 1
ATOM 1035 O O . ALA A 1 132 ? -11.108 22.939 49.720 1.00 52.50 132 ALA A O 1
ATOM 1036 N N . SER A 1 133 ? -9.578 21.754 50.862 1.00 54.09 133 SER A N 1
ATOM 1037 C CA . SER A 1 133 ? -8.552 22.816 50.946 1.00 54.09 133 SER A CA 1
ATOM 1038 C C . SER A 1 133 ? -8.127 23.414 49.594 1.00 54.09 133 SER A C 1
ATOM 1040 O O . SER A 1 133 ? -7.530 24.485 49.557 1.00 54.09 133 SER A O 1
ATOM 1042 N N . TYR A 1 134 ? -8.462 22.759 48.478 1.00 55.91 134 TYR A N 1
ATOM 1043 C CA . TYR A 1 134 ? -8.173 23.201 47.108 1.00 55.91 134 TYR A CA 1
ATOM 1044 C C . TYR A 1 134 ? -9.419 23.717 46.351 1.00 55.91 134 TYR A C 1
ATOM 1046 O O . TYR A 1 134 ? -9.419 23.803 45.128 1.00 55.91 134 TYR A O 1
ATOM 1054 N N . GLY A 1 135 ? -10.507 24.056 47.052 1.00 51.28 135 GLY A N 1
ATOM 1055 C CA . GLY A 1 135 ? -11.825 24.306 46.451 1.00 51.28 135 GLY A CA 1
ATOM 1056 C C . GLY A 1 135 ? -12.093 25.687 45.832 1.00 51.28 135 GLY A C 1
ATOM 1057 O O . GLY A 1 135 ? -13.206 25.908 45.364 1.00 51.28 135 GLY A O 1
ATOM 1058 N N . LYS A 1 136 ? -11.148 26.640 45.816 1.00 50.03 136 LYS A N 1
ATOM 1059 C CA . LYS A 1 136 ? -11.414 28.003 45.288 1.00 50.03 136 LYS A CA 1
ATOM 1060 C C . LYS A 1 136 ? -10.379 28.578 44.318 1.00 50.03 136 LYS A C 1
ATOM 1062 O O . LYS A 1 136 ? -10.438 29.763 44.012 1.00 50.03 136 LYS A O 1
ATOM 1067 N N . THR A 1 137 ? -9.475 27.769 43.773 1.00 51.28 137 THR A N 1
ATOM 1068 C CA . THR A 1 137 ? -8.497 28.231 42.764 1.00 51.28 137 THR A CA 1
ATOM 1069 C C . THR A 1 137 ? -8.907 27.908 41.328 1.00 51.28 137 THR A C 1
ATOM 1071 O O . THR A 1 137 ? -8.090 28.002 40.413 1.00 51.28 137 THR A O 1
ATOM 1074 N N . TYR A 1 138 ? -10.176 27.557 41.092 1.00 59.97 138 TYR A N 1
ATOM 1075 C CA . TYR A 1 138 ? -10.686 27.452 39.729 1.00 59.97 138 TYR A CA 1
ATOM 1076 C C . TYR A 1 138 ? -10.746 28.852 39.104 1.00 59.97 138 TYR A C 1
ATOM 1078 O O . TYR A 1 138 ? -11.625 29.659 39.406 1.00 59.97 138 TYR A O 1
ATOM 1086 N N . ASN A 1 139 ? -9.765 29.145 38.256 1.00 56.38 139 ASN A N 1
ATOM 1087 C CA . ASN A 1 139 ? -9.644 30.399 37.531 1.00 56.38 139 ASN A CA 1
ATOM 1088 C C . ASN A 1 139 ? -10.801 30.527 36.525 1.00 56.38 139 ASN A C 1
ATOM 1090 O O . ASN A 1 139 ? -10.824 29.861 35.489 1.00 56.38 139 ASN A O 1
ATOM 1094 N N . SER A 1 140 ? -11.751 31.413 36.822 1.00 63.00 140 SER A N 1
ATOM 1095 C CA . SER A 1 140 ? -12.923 31.704 35.988 1.00 63.00 140 SER A CA 1
ATOM 1096 C C . SER A 1 140 ? -12.571 32.125 34.556 1.00 63.00 140 SER A C 1
ATOM 1098 O O . SER A 1 140 ? -13.382 31.908 33.656 1.00 63.00 140 SER A O 1
ATOM 1100 N N . ASN A 1 141 ? -11.359 32.640 34.314 1.00 60.84 141 ASN A N 1
ATOM 1101 C CA . ASN A 1 141 ? -10.893 33.042 32.985 1.00 60.84 141 ASN A CA 1
ATOM 1102 C C . ASN A 1 141 ? -10.666 31.849 32.037 1.00 60.84 141 ASN A C 1
ATOM 1104 O O . ASN A 1 141 ? -10.622 32.042 30.825 1.00 60.84 141 ASN A O 1
ATOM 1108 N N . TRP A 1 142 ? -10.575 30.611 32.544 1.00 63.75 142 TRP A N 1
ATOM 1109 C CA . TRP A 1 142 ? -10.450 29.415 31.697 1.00 63.75 142 TRP A CA 1
ATOM 1110 C C . TRP A 1 142 ? -11.764 28.988 31.045 1.00 63.75 142 TRP A C 1
ATOM 1112 O O . TRP A 1 142 ? -11.730 28.313 30.020 1.00 63.75 142 TRP A O 1
ATOM 1122 N N . ARG A 1 143 ? -12.923 29.410 31.578 1.00 61.56 143 ARG A N 1
ATOM 1123 C CA . ARG A 1 143 ? -14.234 29.086 30.979 1.00 61.56 143 ARG A CA 1
ATOM 1124 C C . ARG A 1 143 ? -14.396 29.637 29.562 1.00 61.56 143 ARG A C 1
ATOM 1126 O O . ARG A 1 143 ? -15.136 29.058 28.776 1.00 61.56 143 ARG A O 1
ATOM 1133 N N . ASN A 1 144 ? -13.699 30.729 29.252 1.00 59.47 144 ASN A N 1
ATOM 1134 C CA . ASN A 1 144 ? -13.769 31.426 27.969 1.00 59.47 144 ASN A CA 1
ATOM 1135 C C . ASN A 1 144 ? -12.481 31.264 27.145 1.00 59.47 144 ASN A C 1
ATOM 1137 O O . ASN A 1 144 ? -12.244 32.038 26.220 1.00 59.47 144 ASN A O 1
ATOM 1141 N N . HIS A 1 145 ? -11.619 30.298 27.487 1.00 63.47 145 HIS A N 1
ATOM 1142 C CA . HIS A 1 145 ? -10.380 30.086 26.747 1.00 63.47 145 HIS A CA 1
ATOM 1143 C C . HIS A 1 145 ? -10.701 29.584 25.325 1.00 63.47 145 HIS A C 1
ATOM 1145 O O . HIS A 1 145 ? -11.468 28.628 25.187 1.00 63.47 145 HIS A O 1
ATOM 1151 N N . PRO A 1 146 ? -10.103 30.162 24.265 1.00 67.62 146 PRO A N 1
ATOM 1152 C CA . PRO A 1 146 ? -10.457 29.853 22.876 1.00 67.62 146 PRO A CA 1
ATOM 1153 C C . PRO A 1 146 ? -10.268 28.374 22.496 1.00 67.62 146 PRO A C 1
ATOM 1155 O O . PRO A 1 146 ? -10.987 27.877 21.638 1.00 67.62 146 PRO A O 1
ATOM 1158 N N . ASN A 1 147 ? -9.373 27.651 23.182 1.00 62.97 147 ASN A N 1
ATOM 1159 C CA . ASN A 1 147 ? -9.191 26.200 23.004 1.00 62.97 147 ASN A CA 1
ATOM 1160 C C . ASN A 1 147 ? -9.998 25.310 23.975 1.00 62.97 147 ASN A C 1
ATOM 1162 O O . ASN A 1 147 ? -9.978 24.096 23.817 1.00 62.97 147 ASN A O 1
ATOM 1166 N N . PHE A 1 148 ? -10.685 25.866 24.982 1.00 53.69 148 PHE A N 1
ATOM 1167 C CA . PHE A 1 148 ? -11.408 25.094 26.010 1.00 53.69 148 PHE A CA 1
ATOM 1168 C C . PHE A 1 148 ? -12.823 25.644 26.261 1.00 53.69 148 PHE A C 1
ATOM 1170 O O . PHE A 1 148 ? -13.241 25.833 27.403 1.00 53.69 148 PHE A O 1
ATOM 1177 N N . SER A 1 149 ? -13.592 25.904 25.198 1.00 60.56 149 SER A N 1
ATOM 1178 C CA . SER A 1 149 ? -15.009 26.252 25.343 1.00 60.56 149 SER A CA 1
ATOM 1179 C C . SER A 1 149 ? -15.860 24.987 25.487 1.00 60.56 149 SER A C 1
ATOM 1181 O O . SER A 1 149 ? -15.968 24.195 24.546 1.00 60.56 149 SER A O 1
ATOM 1183 N N . TRP A 1 150 ? -16.530 24.817 26.623 1.00 56.38 150 TRP A N 1
ATOM 1184 C CA . TRP A 1 150 ? -17.625 23.856 26.735 1.00 56.38 150 TRP A CA 1
ATOM 1185 C C . TRP A 1 150 ? -18.836 24.433 26.005 1.00 56.38 150 TRP A C 1
ATOM 1187 O O . TRP A 1 150 ? -19.481 25.354 26.505 1.00 56.38 150 TRP A O 1
ATOM 1197 N N . LYS A 1 151 ? -19.137 23.937 24.801 1.00 55.91 151 LYS A N 1
ATOM 1198 C CA . LYS A 1 151 ? -20.394 24.299 24.143 1.00 55.91 151 LYS A CA 1
ATOM 1199 C C . LYS A 1 151 ? -21.535 23.642 24.911 1.00 55.91 151 LYS A C 1
ATOM 1201 O O . LYS A 1 151 ? -21.588 22.418 25.015 1.00 55.91 151 LYS A O 1
ATOM 1206 N N . SER A 1 152 ? -22.442 24.449 25.451 1.00 56.69 152 SER A N 1
ATOM 1207 C CA . SER A 1 152 ? -23.730 23.953 25.921 1.00 56.69 152 SER A CA 1
ATOM 1208 C C . SER A 1 152 ? -24.473 23.351 24.731 1.00 56.69 152 SER A C 1
ATOM 1210 O O . SER A 1 152 ? -24.601 23.973 23.674 1.00 56.69 152 SER A O 1
ATOM 1212 N N . LYS A 1 153 ? -24.914 22.102 24.884 1.00 41.81 153 LYS A N 1
ATOM 1213 C CA . LYS A 1 153 ? -25.739 21.429 23.882 1.00 41.81 153 LYS A CA 1
ATOM 1214 C C . LYS A 1 153 ? -27.096 22.157 23.821 1.00 41.81 153 LYS A C 1
ATOM 1216 O O . LYS A 1 153 ? -27.620 22.477 24.889 1.00 41.81 153 LYS A O 1
ATOM 1221 N N . PRO A 1 154 ? -27.617 22.491 22.627 1.00 51.19 154 PRO A N 1
ATOM 1222 C CA . PRO A 1 154 ? -28.908 23.164 22.509 1.00 51.19 154 PRO A CA 1
ATOM 1223 C C . PRO A 1 154 ? -30.053 22.277 23.038 1.00 51.19 154 PRO A C 1
ATOM 1225 O O . PRO A 1 154 ? -29.863 21.057 23.106 1.00 51.19 154 PRO A O 1
ATOM 1228 N N . PRO A 1 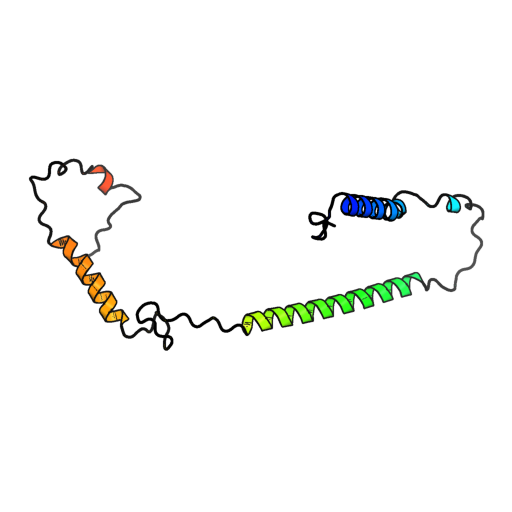155 ? -31.180 22.896 23.447 1.00 60.38 155 PRO A N 1
ATOM 1229 C CA . PRO A 1 155 ? -32.338 22.204 24.016 1.00 60.38 155 PRO A CA 1
ATOM 1230 C C . PRO A 1 155 ? -32.988 21.214 23.048 1.00 60.38 155 PRO A C 1
ATOM 1232 O O . PRO A 1 155 ? -32.922 21.449 21.819 1.00 60.38 155 PRO A O 1
#

Secondary structure (DSSP, 8-state):
---TTSTTS-HHHHHHHHHHHHHHHHHHH---GGGTT-----------S---HHHHHHHHHHHHHHHHHHHHHHHHHHHHHHHHHS----PPPTTT--SSS-GGG-TTHHHHHHHHHHHHHGGGS----TT-TTTT---GGGGG-TT---PPPP-